Protein AF-A0A7S2NC14-F1 (afdb_monomer_lite)

Sequence (131 aa):
RFLNGHTYFVQHVHTLPSAAPPIAVHMTYQFAEGSKFAHGKRQRLRQAGLWLVEDEDYYNGRFITVSEEGATLAVQRLGPRVTSKVAIERHLEEARHRTRVIKILLAIAHVSGRALILPRMLCYCDYMWKE

Foldseek 3Di:
DEAECCCCPPVVVCPDPPHDDHPYYHYDDDPPDDPVDPPVVQVSCVVVVNRPPDDCVVVDFAEDEDDPPQQFPDDDDDDPPDDPVVLVVRQVVQVVSNVVRVVVQVVCCVVVVHHYDRDDGDHSDPDDDDD

InterPro domains:
  IPR053250 Glycosyltransferase 77 domain-containing protein [PTHR46936] (2-130)

Secondary structure (DSSP, 8-state):
-EEEHHHHHTS-GGGSTTPPPPSEEE----TT--TT--HHHHHHHHHTT--TTS-HHHH-S-EE---HHHHSPPP-PPPTT--HHHHHHHHHHHHHHHHHHHHHHHHHHHHHT-EE-PPP---S-SS----

pLDDT: mean 86.2, std 11.49, range [34.44, 98.31]

Structure (mmCIF, N/CA/C/O backbone):
data_AF-A0A7S2NC14-F1
#
_entry.id   AF-A0A7S2NC14-F1
#
loop_
_atom_site.group_PDB
_atom_site.id
_atom_site.type_symbol
_atom_site.label_atom_id
_atom_site.label_alt_id
_atom_site.label_comp_id
_atom_site.label_asym_id
_atom_site.label_entity_id
_atom_site.label_seq_id
_atom_site.pdbx_PDB_ins_code
_atom_site.Cartn_x
_atom_site.Cartn_y
_atom_site.Cartn_z
_atom_site.occupancy
_atom_site.B_iso_or_equiv
_atom_site.auth_seq_id
_atom_site.auth_comp_id
_atom_site.auth_asym_id
_atom_site.auth_atom_id
_atom_site.pdbx_PDB_model_num
ATOM 1 N N . ARG A 1 1 ? -11.940 -19.354 -12.721 1.00 80.31 1 ARG A N 1
ATOM 2 C CA . ARG A 1 1 ? -10.488 -19.684 -12.647 1.00 80.31 1 ARG A CA 1
ATOM 3 C C . ARG A 1 1 ? -10.000 -19.483 -11.216 1.00 80.31 1 ARG A C 1
ATOM 5 O O . ARG A 1 1 ? -10.562 -18.637 -10.528 1.00 80.31 1 ARG A O 1
ATOM 12 N N . PHE A 1 2 ? -8.985 -20.231 -10.787 1.00 87.94 2 PHE A N 1
ATOM 13 C CA . PHE A 1 2 ? -8.282 -20.002 -9.521 1.00 87.94 2 PHE A CA 1
ATOM 14 C C . PHE A 1 2 ? -7.065 -19.119 -9.796 1.00 87.94 2 PHE A C 1
ATOM 16 O O . PHE A 1 2 ? -6.273 -19.446 -10.678 1.00 87.94 2 PHE A O 1
ATOM 23 N N . LEU A 1 3 ? -6.937 -17.998 -9.087 1.00 91.31 3 LEU A N 1
ATOM 24 C CA . LEU A 1 3 ? -5.757 -17.134 -9.172 1.00 91.31 3 LEU A CA 1
ATOM 25 C C . LEU A 1 3 ? -4.927 -17.278 -7.899 1.00 91.31 3 LEU A C 1
ATOM 27 O O . LEU A 1 3 ? -5.471 -17.425 -6.809 1.00 91.31 3 LEU A O 1
ATOM 31 N N . ASN A 1 4 ? -3.606 -17.236 -8.028 1.00 90.25 4 ASN A N 1
ATOM 32 C CA . ASN A 1 4 ? -2.718 -17.135 -6.873 1.00 90.25 4 ASN A CA 1
ATOM 33 C C . ASN A 1 4 ? -2.429 -15.658 -6.548 1.00 90.25 4 ASN A C 1
ATOM 35 O O . ASN A 1 4 ? -2.693 -14.768 -7.362 1.00 90.25 4 ASN A O 1
ATOM 39 N N . GLY A 1 5 ? -1.849 -15.400 -5.374 1.00 87.31 5 GLY A N 1
ATOM 40 C CA . GLY A 1 5 ? -1.526 -14.046 -4.919 1.00 87.31 5 GLY A CA 1
ATOM 41 C C . GLY A 1 5 ? -0.689 -13.238 -5.914 1.00 87.31 5 GLY A C 1
ATOM 42 O O . GLY A 1 5 ? -0.995 -12.073 -6.141 1.00 87.31 5 GLY A O 1
ATOM 43 N N . HIS A 1 6 ? 0.299 -13.847 -6.575 1.00 85.88 6 HIS A N 1
ATOM 44 C CA . HIS A 1 6 ? 1.129 -13.157 -7.568 1.00 85.88 6 HIS A CA 1
ATOM 45 C C . HIS A 1 6 ? 0.310 -12.712 -8.793 1.00 85.88 6 HIS A C 1
ATOM 47 O O . HIS A 1 6 ? 0.302 -11.536 -9.155 1.00 85.88 6 HIS A O 1
ATOM 53 N N . THR A 1 7 ? -0.450 -13.628 -9.396 1.00 90.69 7 THR A N 1
ATOM 54 C CA . THR A 1 7 ? -1.281 -13.334 -10.579 1.00 90.69 7 THR A CA 1
ATOM 55 C C . THR A 1 7 ? -2.387 -12.314 -10.292 1.00 90.69 7 THR A C 1
ATOM 57 O O . THR A 1 7 ? -2.708 -11.489 -11.146 1.00 90.69 7 THR A O 1
ATOM 60 N N . TYR A 1 8 ? -2.961 -12.335 -9.083 1.00 92.31 8 TYR A N 1
ATOM 61 C CA . TYR A 1 8 ? -4.021 -11.407 -8.702 1.00 92.31 8 TYR A CA 1
ATOM 62 C C . TYR A 1 8 ? -3.478 -10.032 -8.290 1.00 92.31 8 TYR A C 1
ATOM 64 O O . TYR A 1 8 ? -3.956 -9.023 -8.797 1.00 92.31 8 TYR A O 1
ATOM 72 N N . PHE A 1 9 ? -2.483 -9.975 -7.399 1.00 88.31 9 PHE A N 1
ATOM 73 C CA . PHE A 1 9 ? -2.048 -8.730 -6.751 1.00 88.31 9 PHE A CA 1
ATOM 74 C C . PHE A 1 9 ? -0.830 -8.047 -7.359 1.00 88.31 9 PHE A C 1
ATOM 76 O O . PHE A 1 9 ? -0.610 -6.886 -7.023 1.00 88.31 9 PHE A O 1
ATOM 83 N N . VAL A 1 10 ? -0.023 -8.759 -8.147 1.00 85.56 10 VAL A N 1
ATOM 84 C CA . VAL A 1 10 ? 1.180 -8.202 -8.787 1.00 85.56 10 VAL A CA 1
ATOM 85 C C . VAL A 1 10 ? 0.921 -8.004 -10.272 1.00 85.56 10 VAL A C 1
ATOM 87 O O . VAL A 1 10 ? 1.102 -6.915 -10.799 1.00 85.56 10 VAL A O 1
ATOM 90 N N . GLN A 1 11 ? 0.446 -9.051 -10.946 1.00 89.00 11 GLN A N 1
ATOM 91 C CA . GLN A 1 11 ? 0.194 -9.005 -12.388 1.00 89.00 11 GLN A CA 1
ATOM 92 C C . GLN A 1 11 ? -1.180 -8.433 -12.750 1.00 89.00 11 GLN A C 1
ATOM 94 O O . GLN A 1 11 ? -1.412 -8.132 -13.916 1.00 89.00 11 GLN A O 1
ATOM 99 N N . HIS A 1 12 ? -2.097 -8.316 -11.782 1.00 91.94 12 HIS A N 1
ATOM 100 C CA . HIS A 1 12 ? -3.461 -7.829 -12.005 1.00 91.94 12 HIS A CA 1
ATOM 101 C C . HIS A 1 12 ? -4.179 -8.542 -13.166 1.00 91.94 12 HIS A C 1
ATOM 103 O O . HIS A 1 12 ? -4.946 -7.939 -13.905 1.00 91.94 12 HIS A O 1
ATOM 109 N N . VAL A 1 13 ? -3.979 -9.858 -13.326 1.00 92.56 13 VAL A N 1
ATOM 110 C CA . VAL A 1 13 ? -4.527 -10.624 -14.469 1.00 92.56 13 VAL A CA 1
ATOM 111 C C . VAL A 1 13 ? -6.050 -10.492 -14.581 1.00 92.56 13 VAL A C 1
ATOM 113 O O . VAL A 1 13 ? -6.596 -10.527 -15.679 1.00 92.56 13 VAL A O 1
ATOM 116 N N . HIS A 1 14 ? -6.738 -10.309 -13.453 1.00 92.50 14 HIS A N 1
ATOM 117 C CA . HIS A 1 14 ? -8.186 -10.114 -13.390 1.00 92.50 14 HIS A CA 1
ATOM 118 C C . HIS A 1 14 ? -8.672 -8.790 -14.010 1.00 92.50 14 HIS A C 1
ATOM 120 O O . HIS A 1 14 ? -9.866 -8.663 -14.251 1.00 92.50 14 HIS A O 1
ATOM 126 N N . THR A 1 15 ? -7.788 -7.822 -14.281 1.00 94.00 15 THR A N 1
ATOM 127 C CA . THR A 1 15 ? -8.140 -6.531 -14.899 1.00 94.00 15 THR A CA 1
ATOM 128 C C . THR A 1 15 ? -7.886 -6.496 -16.409 1.00 94.00 15 THR A C 1
ATOM 130 O O . THR A 1 15 ? -8.052 -5.447 -17.029 1.00 94.00 15 THR A O 1
ATOM 133 N N . LEU A 1 16 ? -7.442 -7.601 -17.022 1.00 93.75 16 LEU A N 1
ATOM 134 C CA . LEU A 1 16 ? -7.215 -7.664 -18.468 1.00 93.75 16 LEU A CA 1
ATOM 135 C C . LEU A 1 16 ? -8.551 -7.682 -19.243 1.00 93.75 16 LEU A C 1
ATOM 137 O O . LEU A 1 16 ? -9.518 -8.265 -18.752 1.00 93.75 16 LEU A O 1
ATOM 141 N N . PRO A 1 17 ? -8.613 -7.148 -20.482 1.00 94.50 17 PRO A N 1
ATOM 142 C CA . PRO A 1 17 ? -9.870 -6.981 -21.230 1.00 94.50 17 PRO A CA 1
ATOM 143 C C . PRO A 1 17 ? -10.715 -8.249 -21.443 1.00 94.50 17 PRO A C 1
ATOM 145 O O . PRO A 1 17 ? -11.926 -8.157 -21.610 1.00 94.50 17 PRO A O 1
ATOM 148 N N . SER A 1 18 ? -10.099 -9.435 -21.443 1.00 91.25 18 SER A N 1
ATOM 149 C CA . SER A 1 18 ? -10.784 -10.730 -21.623 1.00 91.25 18 SER A CA 1
ATOM 150 C C . SER A 1 18 ? -10.673 -11.639 -20.395 1.00 91.25 18 SER A C 1
ATOM 152 O O . SER A 1 18 ? -10.817 -12.861 -20.495 1.00 91.25 18 SER A O 1
ATOM 154 N N . ALA A 1 19 ? -10.357 -11.072 -19.231 1.00 90.94 19 ALA A N 1
ATOM 155 C CA . ALA A 1 19 ? -10.260 -11.836 -18.001 1.00 90.94 19 ALA A CA 1
ATOM 156 C C . ALA A 1 19 ? -11.655 -12.212 -17.485 1.00 90.94 19 ALA A C 1
ATOM 158 O O . ALA A 1 19 ? -12.468 -11.357 -17.151 1.00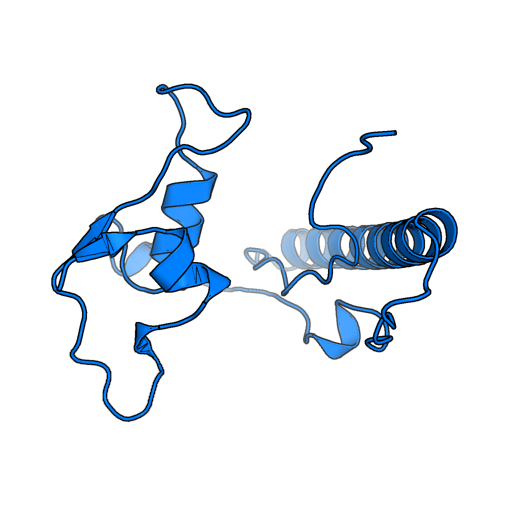 90.94 19 ALA A O 1
ATOM 159 N N . ALA A 1 20 ? -11.919 -13.514 -17.370 1.00 89.25 20 ALA A N 1
ATOM 160 C CA . ALA A 1 20 ? -13.070 -13.990 -16.611 1.00 89.25 20 ALA A CA 1
ATOM 161 C C . ALA A 1 20 ? -12.855 -13.726 -15.105 1.00 89.25 20 ALA A C 1
ATOM 163 O O . ALA A 1 20 ? -11.725 -13.914 -14.628 1.00 89.25 20 ALA A O 1
ATOM 164 N N . PRO A 1 21 ? -13.909 -13.381 -14.338 1.00 88.94 21 PRO A N 1
ATOM 165 C CA . PRO A 1 21 ? -13.802 -13.200 -12.895 1.00 88.94 21 PRO A CA 1
ATOM 166 C C . PRO A 1 21 ? -13.198 -14.432 -12.193 1.00 88.94 21 PRO A C 1
ATOM 168 O O . PRO A 1 21 ? -13.520 -15.581 -12.538 1.00 88.94 21 PRO A O 1
ATOM 171 N N . PRO A 1 22 ? -12.292 -14.238 -11.219 1.00 90.69 22 PRO A N 1
ATOM 172 C CA . PRO A 1 22 ? -11.781 -15.346 -10.429 1.00 90.69 22 PRO A CA 1
ATOM 173 C C . PRO A 1 22 ? -12.882 -15.923 -9.536 1.00 90.69 22 PRO A C 1
ATOM 175 O O . PRO A 1 22 ? -13.694 -15.191 -8.985 1.00 90.69 22 PRO A O 1
ATOM 178 N N . ILE A 1 23 ? -12.874 -17.248 -9.369 1.00 90.69 23 ILE A N 1
ATOM 179 C CA . ILE A 1 23 ? -13.789 -17.949 -8.448 1.00 90.69 23 ILE A CA 1
ATOM 180 C C . ILE A 1 23 ? -13.200 -17.946 -7.033 1.00 90.69 23 ILE A C 1
ATOM 182 O O . ILE A 1 23 ? -13.923 -17.874 -6.049 1.00 90.69 23 ILE A O 1
ATOM 186 N N . ALA A 1 24 ? -11.871 -18.010 -6.933 1.00 90.75 24 ALA A N 1
ATOM 187 C CA . ALA A 1 24 ? -11.146 -17.894 -5.678 1.00 90.75 24 ALA A CA 1
ATOM 188 C C . ALA A 1 24 ? -9.736 -17.344 -5.921 1.00 90.75 24 ALA A C 1
ATOM 190 O O . ALA A 1 24 ? -9.143 -17.550 -6.991 1.00 90.75 24 ALA A O 1
ATOM 191 N N . VAL A 1 25 ? -9.198 -16.678 -4.898 1.00 91.56 25 VAL A N 1
ATOM 192 C CA . VAL A 1 25 ? -7.822 -16.180 -4.874 1.00 91.56 25 VAL A CA 1
ATOM 193 C C . VAL A 1 25 ? -7.066 -16.852 -3.731 1.00 91.56 25 VAL A C 1
ATOM 195 O O . VAL A 1 25 ? -7.370 -16.651 -2.559 1.00 91.56 25 VAL A O 1
ATOM 198 N N . HIS A 1 26 ? -6.068 -17.661 -4.070 1.00 89.44 26 HIS A N 1
ATOM 199 C CA . HIS A 1 26 ? -5.237 -18.365 -3.101 1.00 89.44 26 HIS A CA 1
ATOM 200 C C . HIS A 1 26 ? -4.025 -17.518 -2.696 1.00 89.44 26 HIS A C 1
ATOM 202 O O . HIS A 1 26 ? -3.217 -17.117 -3.540 1.00 89.44 26 HIS A O 1
ATOM 208 N N . MET A 1 27 ? -3.869 -17.267 -1.395 1.00 86.50 27 MET A N 1
ATOM 209 C CA . MET A 1 27 ? -2.714 -16.542 -0.867 1.00 86.50 27 MET A CA 1
ATOM 210 C C . MET A 1 27 ? -1.526 -17.484 -0.735 1.00 86.50 27 MET A C 1
ATOM 212 O O . MET A 1 27 ? -1.510 -18.346 0.143 1.00 86.50 27 MET A O 1
ATOM 216 N N . THR A 1 28 ? -0.511 -17.279 -1.572 1.00 73.19 28 THR A N 1
ATOM 217 C CA . THR A 1 28 ? 0.757 -18.011 -1.494 1.00 73.19 28 THR A CA 1
ATOM 218 C C . THR A 1 28 ? 1.483 -17.732 -0.175 1.00 73.19 28 THR A C 1
ATOM 220 O O . THR A 1 28 ? 1.071 -16.895 0.634 1.00 73.19 28 THR A O 1
ATOM 223 N N . TYR A 1 29 ? 2.568 -18.465 0.073 1.00 70.38 29 TYR A N 1
ATOM 224 C CA . TYR A 1 29 ? 3.442 -18.261 1.226 1.00 70.38 29 TYR A CA 1
ATOM 225 C C . TYR A 1 29 ? 3.850 -16.783 1.387 1.00 70.38 29 TYR A C 1
ATOM 227 O O . TYR A 1 29 ? 4.121 -16.105 0.396 1.00 70.38 29 TYR A O 1
ATOM 235 N N . GLN A 1 30 ? 3.868 -16.297 2.632 1.00 66.12 30 GLN A N 1
ATOM 236 C CA . GLN A 1 30 ? 4.389 -14.973 2.964 1.00 66.12 30 GLN A CA 1
ATOM 237 C C . GLN A 1 30 ? 5.728 -15.157 3.663 1.00 66.12 30 GLN A C 1
ATOM 239 O O . GLN A 1 30 ? 5.832 -15.886 4.647 1.00 66.12 30 GLN A O 1
ATOM 244 N N . PHE A 1 31 ? 6.747 -14.508 3.114 1.00 64.06 31 PHE A N 1
ATOM 245 C CA . PHE A 1 31 ? 8.090 -14.515 3.664 1.00 64.06 31 PHE A CA 1
ATOM 246 C C . PHE A 1 31 ? 8.104 -13.857 5.053 1.00 64.06 31 PHE A C 1
ATOM 248 O O . PHE A 1 31 ? 7.437 -12.845 5.259 1.00 64.06 31 PHE A O 1
ATOM 255 N N . ALA A 1 32 ? 8.864 -14.435 5.988 1.00 61.69 32 ALA A N 1
ATOM 256 C CA . ALA A 1 32 ? 9.064 -13.947 7.359 1.00 61.69 32 ALA A CA 1
ATOM 257 C C . ALA A 1 32 ? 7.833 -13.932 8.302 1.00 61.69 32 ALA A C 1
ATOM 259 O O . ALA A 1 32 ? 7.951 -13.455 9.429 1.00 61.69 32 ALA A O 1
ATOM 260 N N . GLU A 1 33 ? 6.689 -14.511 7.917 1.00 60.72 33 GLU A N 1
ATOM 261 C CA . GLU A 1 33 ? 5.549 -14.740 8.823 1.00 60.72 33 GLU A CA 1
ATOM 262 C C . GLU A 1 33 ? 5.353 -16.245 9.096 1.00 60.72 33 GLU A C 1
ATOM 264 O O . GLU A 1 33 ? 5.339 -17.072 8.182 1.00 60.72 33 GLU A O 1
ATOM 269 N N . GLY A 1 34 ? 5.200 -16.618 10.371 1.00 61.31 34 GLY A N 1
ATOM 270 C CA . GLY A 1 34 ? 4.836 -17.980 10.777 1.00 61.31 34 GLY A CA 1
ATOM 271 C C . GLY A 1 34 ? 3.338 -18.263 10.607 1.00 61.31 34 GLY A C 1
ATOM 272 O O . GLY A 1 34 ? 2.526 -17.347 10.493 1.00 61.31 34 GLY A O 1
ATOM 273 N N . SER A 1 35 ? 2.938 -19.539 10.674 1.00 65.38 35 SER A N 1
ATOM 274 C CA . SER A 1 35 ? 1.530 -19.969 10.541 1.00 65.38 35 SER A CA 1
ATOM 275 C C . SER A 1 35 ? 0.569 -19.341 11.559 1.00 65.38 35 SER A C 1
ATOM 277 O O . SER A 1 35 ? -0.639 -19.344 11.341 1.00 65.38 35 SER A O 1
ATOM 279 N N . LYS A 1 36 ? 1.095 -18.793 12.662 1.00 67.25 36 LYS A N 1
ATOM 280 C CA . LYS A 1 36 ? 0.302 -18.208 13.746 1.00 67.25 36 LYS A CA 1
ATOM 281 C C . LYS A 1 36 ? -0.279 -16.828 13.418 1.00 67.25 36 LYS A C 1
ATOM 283 O O . LYS A 1 36 ? -1.254 -16.457 14.057 1.00 67.25 36 LYS A O 1
ATOM 288 N N . PHE A 1 37 ? 0.263 -16.086 12.442 1.00 62.78 37 PHE A N 1
ATOM 289 C CA . PHE A 1 37 ? -0.176 -14.707 12.177 1.00 62.78 37 PHE A CA 1
ATOM 290 C C . PHE A 1 37 ? 0.001 -14.288 10.710 1.00 62.78 37 PHE A C 1
ATOM 292 O O . PHE A 1 37 ? 1.042 -13.775 10.320 1.00 62.78 37 PHE A O 1
ATOM 299 N N . ALA A 1 38 ? -1.052 -14.455 9.905 1.00 77.25 38 ALA A N 1
ATOM 300 C CA . ALA A 1 38 ? -1.111 -14.048 8.496 1.00 77.25 38 ALA A CA 1
ATOM 301 C C . ALA A 1 38 ? -1.686 -12.624 8.313 1.00 77.25 38 ALA A C 1
ATOM 303 O O . ALA A 1 38 ? -2.622 -12.407 7.533 1.00 77.25 38 ALA A O 1
ATOM 304 N N . HIS A 1 39 ? -1.191 -11.646 9.079 1.00 81.25 39 HIS A N 1
ATOM 305 C CA . HIS A 1 39 ? -1.770 -10.298 9.100 1.00 81.25 39 HIS A CA 1
ATOM 306 C C . HIS A 1 39 ? -1.642 -9.590 7.752 1.00 81.25 39 HIS A C 1
ATOM 308 O O . HIS A 1 39 ? -2.625 -9.003 7.295 1.00 81.25 39 HIS A O 1
ATOM 314 N N . GLY A 1 40 ? -0.482 -9.685 7.091 1.00 80.50 40 GLY A N 1
ATOM 315 C CA . GLY A 1 40 ? -0.277 -9.073 5.776 1.00 80.50 40 GLY A CA 1
ATOM 316 C C . GLY A 1 40 ? -1.264 -9.600 4.733 1.00 80.50 40 GLY A C 1
ATOM 317 O O . GLY A 1 40 ? -1.931 -8.816 4.056 1.00 80.50 40 GLY A O 1
ATOM 318 N N . LYS A 1 41 ? -1.450 -10.925 4.683 1.00 84.50 41 LYS A N 1
ATOM 319 C CA . LYS A 1 41 ? -2.414 -11.584 3.786 1.00 84.50 41 LYS A CA 1
ATOM 320 C C . LYS A 1 41 ? -3.840 -11.100 4.021 1.00 84.50 41 LYS A C 1
ATOM 322 O O . LYS A 1 41 ? -4.528 -10.738 3.069 1.00 84.50 41 LYS A O 1
ATOM 327 N N . ARG A 1 42 ? -4.268 -11.047 5.288 1.00 87.25 42 ARG A N 1
ATOM 328 C CA . ARG A 1 42 ? -5.596 -10.541 5.659 1.00 87.25 42 ARG A CA 1
ATOM 329 C C . ARG A 1 42 ? -5.791 -9.107 5.181 1.00 87.25 42 ARG A C 1
ATOM 331 O O . ARG A 1 42 ? -6.798 -8.815 4.546 1.00 87.25 42 ARG A O 1
ATOM 338 N N . GLN A 1 43 ? -4.827 -8.221 5.442 1.00 85.94 43 GLN A N 1
ATOM 339 C CA . GLN A 1 43 ? -4.936 -6.829 5.001 1.00 85.94 43 GLN A CA 1
ATOM 340 C C . GLN A 1 43 ? -4.962 -6.711 3.477 1.00 85.94 43 GLN A C 1
ATOM 342 O O . GLN A 1 43 ? -5.743 -5.930 2.940 1.00 85.94 43 GLN A O 1
ATOM 347 N N . ARG A 1 44 ? -4.175 -7.522 2.763 1.00 86.62 44 ARG A N 1
ATOM 348 C CA . ARG A 1 44 ? -4.169 -7.526 1.297 1.00 86.62 44 ARG A CA 1
ATOM 349 C C . ARG A 1 44 ? -5.507 -7.987 0.710 1.00 86.62 44 ARG A C 1
ATOM 351 O O . ARG A 1 44 ? -5.971 -7.401 -0.263 1.00 86.62 44 ARG A O 1
ATOM 358 N N . LEU A 1 45 ? -6.152 -8.983 1.320 1.00 90.12 45 LEU A N 1
ATOM 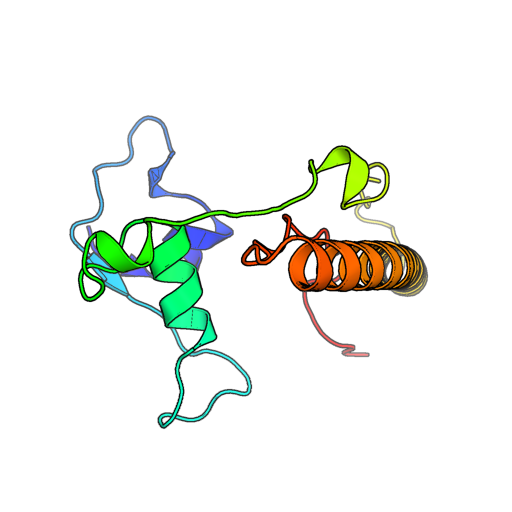359 C CA . LEU A 1 45 ? -7.503 -9.411 0.943 1.00 90.12 45 LEU A CA 1
ATOM 360 C C . LEU A 1 45 ? -8.554 -8.338 1.267 1.00 90.12 45 LEU A C 1
ATOM 362 O O . LEU A 1 45 ? -9.390 -8.053 0.412 1.00 90.12 45 LEU A O 1
ATOM 366 N N . ARG A 1 46 ? -8.476 -7.689 2.441 1.00 89.25 46 ARG A N 1
ATOM 367 C CA . ARG A 1 46 ? -9.354 -6.558 2.806 1.00 89.25 46 ARG A CA 1
ATOM 368 C C . ARG A 1 46 ? -9.248 -5.411 1.798 1.00 89.25 46 ARG A C 1
ATOM 370 O O . ARG A 1 46 ? -10.274 -4.914 1.353 1.00 89.25 46 ARG A O 1
ATOM 377 N N . GLN A 1 47 ? -8.032 -5.043 1.384 1.00 86.25 47 GLN A N 1
ATOM 378 C CA . GLN A 1 47 ? -7.793 -4.001 0.372 1.00 86.25 47 GLN A CA 1
ATOM 379 C C . GLN A 1 47 ? -8.464 -4.291 -0.978 1.00 86.25 47 GLN A C 1
ATOM 381 O O . GLN A 1 47 ? -8.796 -3.357 -1.698 1.00 86.25 47 GLN A O 1
ATOM 386 N N . ALA A 1 48 ? -8.641 -5.564 -1.332 1.00 89.44 48 ALA A N 1
ATOM 387 C CA . ALA A 1 48 ? -9.290 -5.971 -2.576 1.00 89.44 48 ALA A CA 1
ATOM 388 C C . ALA A 1 48 ? -10.771 -6.342 -2.409 1.00 89.44 48 ALA A C 1
ATOM 390 O O . ALA A 1 48 ? -11.362 -6.852 -3.356 1.00 89.44 48 ALA A O 1
ATOM 391 N N . GLY A 1 49 ? -11.360 -6.141 -1.224 1.00 87.94 49 GLY A N 1
ATOM 392 C CA . GLY A 1 49 ? -12.746 -6.534 -0.947 1.00 87.94 49 GLY A CA 1
ATOM 393 C C . GLY A 1 49 ? -12.979 -8.050 -0.962 1.00 87.94 49 GLY A C 1
ATOM 394 O O . GLY A 1 49 ? -14.107 -8.498 -1.112 1.00 87.94 49 GLY A O 1
ATOM 395 N N . LEU A 1 50 ? -11.920 -8.854 -0.821 1.00 89.81 50 LEU A N 1
ATOM 396 C CA . LEU A 1 50 ? -11.983 -10.322 -0.852 1.00 89.81 50 LEU A CA 1
ATOM 397 C C . LEU A 1 50 ? -12.000 -10.953 0.548 1.00 89.81 50 LEU A C 1
ATOM 399 O O . LEU A 1 50 ? -11.907 -12.172 0.683 1.00 89.81 50 LEU A O 1
ATOM 403 N N . TRP A 1 51 ? -12.055 -10.134 1.598 1.00 88.75 51 TRP A N 1
ATOM 404 C CA . TRP A 1 51 ? -12.075 -10.586 2.985 1.00 88.75 51 TRP A CA 1
ATOM 405 C C . TRP A 1 51 ? -13.458 -10.356 3.591 1.00 88.75 51 TRP A C 1
ATOM 407 O O . TRP A 1 51 ? -13.765 -9.252 4.021 1.00 88.75 51 TRP A O 1
ATOM 417 N N . LEU A 1 52 ? -14.272 -11.412 3.619 1.00 84.94 52 LEU A N 1
ATOM 418 C CA . LEU A 1 52 ? -15.691 -11.358 3.997 1.00 84.94 52 LEU A CA 1
ATOM 419 C C . LEU A 1 52 ? -15.955 -11.661 5.482 1.00 84.94 52 LEU A C 1
ATOM 421 O O . LEU A 1 52 ? -17.085 -11.937 5.858 1.00 84.94 52 LEU A O 1
ATOM 425 N N . VAL A 1 53 ? -14.908 -11.699 6.311 1.00 89.25 53 VAL A N 1
ATOM 426 C CA . VAL A 1 53 ? -15.028 -12.048 7.740 1.00 89.25 53 VAL A CA 1
ATOM 427 C C . VAL A 1 53 ? -15.295 -10.818 8.611 1.00 89.25 53 VAL A C 1
ATOM 429 O O . VAL A 1 53 ? -15.762 -10.977 9.731 1.00 89.25 53 VAL A O 1
ATOM 432 N N . GLU A 1 54 ? -14.975 -9.607 8.140 1.00 87.81 54 GLU A N 1
ATOM 433 C CA . GLU A 1 54 ? -15.331 -8.399 8.894 1.00 87.81 54 GLU A CA 1
ATOM 434 C C . GLU A 1 54 ? -16.760 -7.969 8.574 1.00 87.81 54 GLU A C 1
ATOM 436 O O . GLU A 1 54 ? -17.155 -7.968 7.408 1.00 87.81 54 GLU A O 1
ATOM 441 N N . ASP A 1 55 ? -17.473 -7.519 9.600 1.00 88.88 55 ASP A N 1
ATOM 442 C CA . ASP A 1 55 ? -18.768 -6.863 9.453 1.00 88.88 55 ASP A CA 1
ATOM 443 C C . ASP A 1 55 ? -18.613 -5.425 8.925 1.00 88.88 55 ASP A C 1
ATOM 445 O O . ASP A 1 55 ? -17.519 -4.846 8.937 1.00 88.88 55 ASP A O 1
ATOM 449 N N . GLU A 1 56 ? -19.720 -4.814 8.490 1.00 85.25 56 GLU A N 1
ATOM 450 C CA . GLU A 1 56 ? -19.737 -3.436 7.972 1.00 85.25 56 GLU A CA 1
ATOM 451 C C . GLU A 1 56 ? -19.145 -2.421 8.962 1.00 85.25 56 GLU A C 1
ATOM 453 O O . GLU A 1 56 ? -18.471 -1.473 8.553 1.00 85.25 56 GLU A O 1
ATOM 458 N N . ASP A 1 57 ? -19.305 -2.659 10.265 1.00 89.38 57 ASP A N 1
ATOM 459 C CA . ASP A 1 57 ? -18.774 -1.813 11.336 1.00 89.38 57 ASP A CA 1
ATOM 460 C C . ASP A 1 57 ? -17.252 -1.638 11.282 1.00 89.38 57 ASP A C 1
ATOM 462 O O . ASP A 1 57 ? -16.745 -0.585 11.664 1.00 89.38 57 ASP A O 1
ATOM 466 N N . TYR A 1 58 ? -16.506 -2.613 10.751 1.00 86.88 58 TYR A N 1
ATOM 467 C CA . TYR A 1 58 ? -15.061 -2.471 10.545 1.00 86.88 58 TYR A CA 1
ATOM 468 C C . TYR A 1 58 ? -14.723 -1.347 9.552 1.00 86.88 58 TYR A C 1
ATOM 470 O O . TYR A 1 58 ? -13.684 -0.689 9.668 1.00 86.88 58 TYR A O 1
ATOM 478 N N . TYR A 1 59 ? -15.587 -1.140 8.558 1.00 85.69 59 TYR A N 1
ATOM 479 C CA . TYR A 1 59 ? -15.406 -0.165 7.483 1.00 85.69 59 TYR A CA 1
ATOM 480 C C . TYR A 1 59 ? -16.042 1.195 7.805 1.00 85.69 59 TYR A C 1
ATOM 482 O O . TYR A 1 59 ? -15.762 2.181 7.120 1.00 85.69 59 TYR A O 1
ATOM 490 N N . ASN A 1 60 ? -16.845 1.268 8.868 1.00 90.69 60 ASN A N 1
ATOM 491 C CA . ASN A 1 60 ? -17.484 2.488 9.337 1.00 90.69 60 ASN A CA 1
ATOM 492 C C . ASN A 1 60 ? -16.597 3.216 10.357 1.00 90.69 60 ASN A C 1
ATOM 494 O O . ASN A 1 60 ? -16.049 2.628 11.286 1.00 90.69 60 ASN A O 1
ATOM 498 N N . GL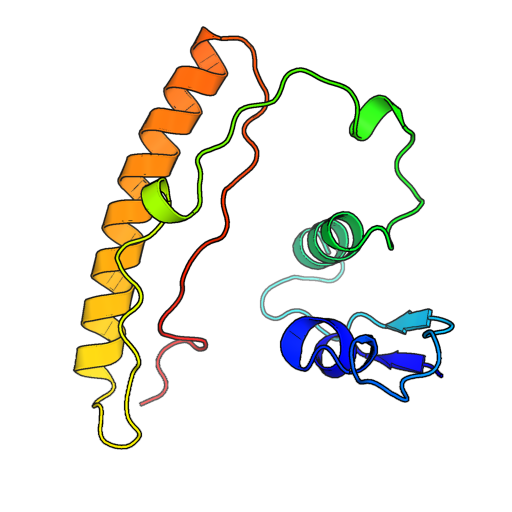Y A 1 61 ? -16.447 4.534 10.210 1.00 92.31 61 GLY A N 1
ATOM 499 C CA . GLY A 1 61 ? -15.664 5.317 11.161 1.00 92.31 61 GLY A CA 1
ATOM 500 C C . GLY A 1 61 ? -15.186 6.663 10.639 1.00 92.31 61 GLY A C 1
ATOM 501 O O . GLY A 1 61 ? -15.487 7.090 9.525 1.00 92.31 61 GLY A O 1
ATOM 502 N N . ARG A 1 62 ? -14.413 7.357 11.480 1.00 96.06 62 ARG A N 1
ATOM 503 C CA . ARG A 1 62 ? -13.736 8.600 11.102 1.00 96.06 62 ARG A CA 1
ATOM 504 C C . ARG A 1 62 ? -12.288 8.289 10.786 1.00 96.06 62 ARG A C 1
ATOM 506 O O . ARG A 1 62 ? -11.495 8.000 11.681 1.00 96.06 62 ARG A O 1
ATOM 513 N N . PHE A 1 63 ? -11.949 8.397 9.514 1.00 95.50 63 PHE A N 1
ATOM 514 C CA . PHE A 1 63 ? -10.612 8.102 9.028 1.00 95.50 63 PHE A CA 1
ATOM 515 C C . PHE A 1 63 ? -9.859 9.379 8.671 1.00 95.50 63 PHE A C 1
ATOM 517 O O . PHE A 1 63 ? -10.454 10.443 8.458 1.00 95.50 63 PHE A O 1
ATOM 524 N N . ILE A 1 64 ? -8.538 9.260 8.626 1.00 96.06 64 ILE A N 1
ATOM 525 C CA . ILE A 1 64 ? -7.645 10.236 8.014 1.00 96.06 64 ILE A CA 1
ATOM 526 C C . ILE A 1 64 ? -6.615 9.508 7.157 1.00 96.06 64 ILE A C 1
ATOM 528 O O . ILE A 1 64 ? -6.153 8.419 7.496 1.00 96.06 64 ILE A O 1
ATOM 532 N N . THR A 1 65 ? -6.262 10.123 6.038 1.00 94.88 65 THR A N 1
ATOM 533 C CA . THR A 1 65 ? -5.171 9.695 5.169 1.00 94.88 65 THR A CA 1
ATOM 534 C C . THR A 1 65 ? -4.574 10.919 4.479 1.00 94.88 65 THR A C 1
ATOM 536 O O . THR A 1 65 ? -5.008 12.047 4.722 1.00 94.88 65 THR A O 1
ATOM 539 N N . VAL A 1 66 ? -3.579 10.701 3.630 1.00 94.00 66 VAL A N 1
ATOM 540 C CA . VAL A 1 66 ? -2.997 11.720 2.755 1.00 94.00 66 VAL A CA 1
ATOM 541 C C . VAL A 1 66 ? -3.096 11.239 1.310 1.00 94.00 66 VAL A C 1
ATOM 543 O O . VAL A 1 66 ? -3.095 10.032 1.060 1.00 94.00 66 VAL A O 1
ATOM 546 N N . SER A 1 67 ? -3.184 12.174 0.365 1.00 92.12 67 SER A N 1
ATOM 547 C CA . SER A 1 67 ? -3.118 11.837 -1.056 1.00 92.12 67 SER A CA 1
ATOM 548 C C . SER A 1 67 ? -1.752 11.245 -1.420 1.00 92.12 67 SER A C 1
ATOM 550 O O . SER A 1 67 ? -0.765 11.428 -0.701 1.00 92.12 67 SER A O 1
ATOM 552 N N . GLU A 1 68 ? -1.672 10.538 -2.543 1.00 87.12 68 GLU A N 1
ATOM 553 C CA . GLU A 1 68 ? -0.420 9.935 -3.017 1.00 87.12 68 GLU A CA 1
ATOM 554 C C . GLU A 1 68 ? 0.678 10.959 -3.280 1.00 87.12 68 GLU A C 1
ATOM 556 O O . GLU A 1 68 ? 1.839 10.713 -2.947 1.00 87.12 68 GLU A O 1
ATOM 561 N N . GLU A 1 69 ? 0.299 12.125 -3.793 1.00 88.25 69 GLU A N 1
ATOM 562 C CA . GLU A 1 69 ? 1.200 13.244 -4.065 1.00 88.25 69 GLU A CA 1
ATOM 563 C C . GLU A 1 69 ? 1.812 13.799 -2.773 1.00 88.25 69 GLU A C 1
ATOM 565 O O . GLU A 1 69 ? 2.936 14.291 -2.780 1.00 88.25 69 GLU A O 1
ATOM 570 N N . GLY A 1 70 ? 1.090 13.706 -1.650 1.00 89.25 70 GLY A N 1
ATOM 571 C CA . GLY A 1 70 ? 1.622 14.038 -0.329 1.00 89.25 70 GLY A CA 1
ATOM 572 C C . GLY A 1 70 ? 2.377 12.880 0.334 1.00 89.25 70 GLY A C 1
ATOM 573 O O . GLY A 1 70 ? 3.284 13.112 1.135 1.00 89.25 70 GLY A O 1
ATOM 574 N N . ALA A 1 71 ? 2.020 11.633 0.014 1.00 90.75 71 ALA A N 1
ATOM 575 C CA . ALA A 1 71 ? 2.583 10.428 0.625 1.00 90.75 71 ALA A CA 1
ATOM 576 C C . ALA A 1 71 ? 3.953 10.025 0.076 1.00 90.75 71 ALA A C 1
ATOM 578 O O . ALA A 1 71 ? 4.740 9.412 0.800 1.00 90.75 71 ALA A O 1
ATOM 579 N N . THR A 1 72 ? 4.202 10.320 -1.198 1.00 91.88 72 THR A N 1
ATOM 580 C CA . THR A 1 72 ? 5.349 9.820 -1.966 1.00 91.88 72 THR A CA 1
ATOM 581 C C . THR A 1 72 ? 6.074 10.966 -2.656 1.00 91.88 72 THR A C 1
ATOM 583 O O . THR A 1 72 ? 5.497 12.028 -2.889 1.00 91.88 72 THR A O 1
ATOM 586 N N . LEU A 1 73 ? 7.356 10.776 -2.955 1.00 93.31 73 LEU A N 1
ATOM 587 C CA . LEU A 1 73 ? 8.085 11.689 -3.825 1.00 93.31 73 LEU A CA 1
ATOM 588 C C . LEU A 1 73 ? 7.644 11.459 -5.277 1.00 93.31 73 LEU A C 1
ATOM 590 O O . LEU A 1 73 ? 7.036 10.445 -5.626 1.00 93.31 73 LEU A O 1
ATOM 594 N N . ALA A 1 74 ? 7.973 12.407 -6.155 1.00 90.75 74 A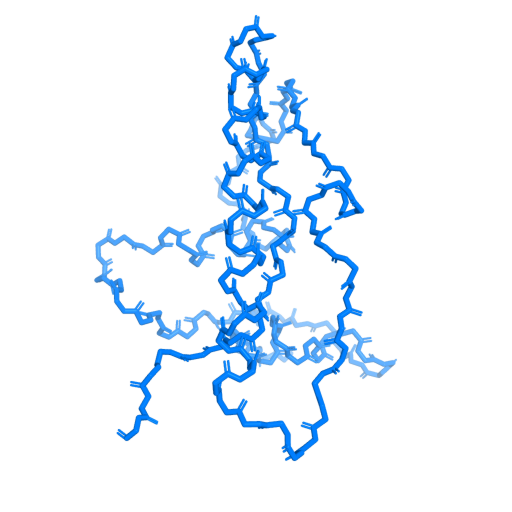LA A N 1
ATOM 595 C CA . ALA A 1 74 ? 7.692 12.256 -7.577 1.00 90.75 74 ALA A CA 1
ATOM 596 C C . ALA A 1 74 ? 8.321 10.956 -8.111 1.00 90.75 74 ALA A C 1
ATOM 598 O O . ALA A 1 74 ? 9.519 10.714 -7.936 1.00 90.75 74 ALA A O 1
ATOM 599 N N . VAL A 1 75 ? 7.510 10.123 -8.769 1.00 88.50 75 VAL A N 1
ATOM 600 C CA . VAL A 1 75 ? 7.939 8.804 -9.247 1.00 88.50 75 VAL A CA 1
ATOM 601 C C . VAL A 1 75 ? 9.046 8.951 -10.290 1.00 88.50 75 VAL A C 1
ATOM 603 O O . VAL A 1 75 ? 8.840 9.507 -11.369 1.00 88.50 75 VAL A O 1
ATOM 606 N N . GLN A 1 76 ? 10.212 8.373 -10.008 1.00 87.50 76 GLN A N 1
ATOM 607 C CA . GLN A 1 76 ? 11.352 8.351 -10.917 1.00 87.50 76 GLN A CA 1
ATOM 608 C C . GLN A 1 76 ? 11.546 6.953 -11.499 1.00 87.50 76 GLN A C 1
ATOM 610 O O . GLN A 1 76 ? 12.040 6.047 -10.828 1.00 87.50 76 GLN A O 1
ATOM 615 N N . ARG A 1 77 ? 11.221 6.766 -12.780 1.00 87.81 77 ARG A N 1
ATOM 616 C CA . ARG A 1 77 ? 11.408 5.466 -13.441 1.00 87.81 77 ARG A CA 1
ATOM 617 C C . ARG A 1 77 ? 12.884 5.052 -13.424 1.00 87.81 77 ARG A C 1
ATOM 619 O O . ARG A 1 77 ? 13.771 5.844 -13.747 1.00 87.81 77 ARG A O 1
ATOM 626 N N . LEU A 1 78 ? 13.138 3.805 -13.033 1.00 84.81 78 LEU A N 1
ATOM 627 C CA . LEU A 1 78 ? 14.459 3.187 -13.080 1.00 84.81 78 LEU A CA 1
ATOM 628 C C . LEU A 1 78 ? 14.617 2.469 -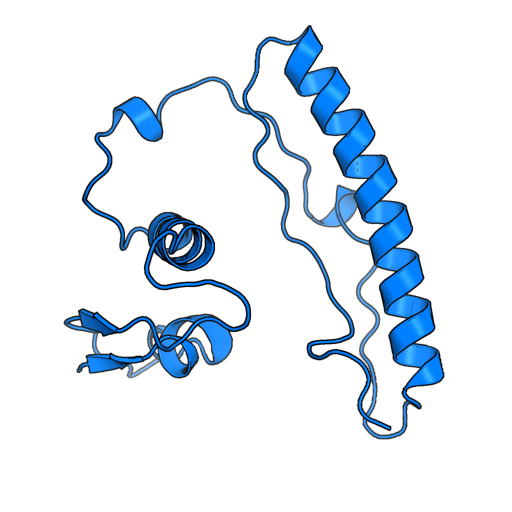14.422 1.00 84.81 78 LEU A C 1
ATOM 630 O O . LEU A 1 78 ? 13.783 1.649 -14.797 1.00 84.81 78 LEU A O 1
ATOM 634 N N . GLY A 1 79 ? 15.664 2.822 -15.164 1.00 85.06 79 GLY A N 1
ATOM 635 C CA . GLY A 1 79 ? 16.004 2.163 -16.421 1.00 85.06 79 GLY A CA 1
ATOM 636 C C . GLY A 1 79 ? 16.775 0.854 -16.205 1.00 85.06 79 GLY A C 1
ATOM 637 O O . GLY A 1 79 ? 17.310 0.621 -15.122 1.00 85.06 79 GLY A O 1
ATOM 638 N N . PRO A 1 80 ? 16.932 0.031 -17.255 1.00 83.31 80 PRO A N 1
ATOM 639 C CA . PRO A 1 80 ? 17.572 -1.286 -17.164 1.00 83.31 80 PRO A CA 1
ATOM 640 C C . PRO A 1 80 ? 19.072 -1.244 -16.822 1.00 83.31 80 PRO A C 1
ATOM 642 O O . PRO A 1 80 ? 19.653 -2.274 -16.509 1.00 83.31 80 PRO A O 1
ATOM 645 N N . ARG A 1 81 ? 19.716 -0.070 -16.902 1.00 87.62 81 ARG A N 1
ATOM 646 C CA . ARG A 1 81 ? 21.146 0.128 -16.595 1.00 87.62 81 ARG A CA 1
ATOM 647 C C . ARG A 1 81 ? 21.393 0.771 -15.228 1.00 87.62 81 ARG A C 1
ATOM 649 O O . ARG A 1 81 ? 22.522 1.155 -14.936 1.00 87.62 81 ARG A O 1
ATOM 656 N N . VAL A 1 82 ? 20.350 0.970 -14.424 1.00 85.31 82 VAL A N 1
ATOM 657 C CA . VAL A 1 82 ? 20.514 1.581 -13.105 1.00 85.31 82 VAL A CA 1
ATOM 658 C C . VAL A 1 82 ? 21.209 0.594 -12.169 1.00 85.31 82 VAL A C 1
ATOM 660 O O . VAL A 1 82 ? 20.824 -0.567 -12.084 1.00 85.31 82 VAL A O 1
ATOM 663 N N . THR A 1 83 ? 22.242 1.061 -11.468 1.00 87.81 83 THR A N 1
ATOM 664 C CA . THR A 1 83 ? 22.929 0.258 -10.455 1.00 87.81 83 THR A CA 1
ATOM 665 C C . THR A 1 83 ? 22.056 0.094 -9.213 1.00 87.81 83 THR A C 1
ATOM 667 O O . THR A 1 83 ? 21.258 0.975 -8.878 1.00 87.81 83 THR A O 1
ATOM 670 N N . SER A 1 84 ? 22.261 -0.997 -8.469 1.00 85.19 84 SER A N 1
ATOM 671 C CA . SER A 1 84 ? 21.573 -1.223 -7.193 1.00 85.19 84 SER A CA 1
ATOM 672 C C . SER A 1 84 ? 21.746 -0.038 -6.246 1.00 85.19 84 SER A C 1
ATOM 674 O O . SER A 1 84 ? 20.777 0.386 -5.626 1.00 85.19 84 SER A O 1
ATOM 676 N N . LYS A 1 85 ? 22.948 0.561 -6.196 1.00 87.81 85 LYS A N 1
ATOM 677 C CA . LYS A 1 85 ? 23.250 1.734 -5.361 1.00 87.81 85 LYS A CA 1
ATOM 678 C C . LYS A 1 85 ? 22.255 2.878 -5.580 1.00 87.81 85 LYS A C 1
ATOM 680 O O . LYS A 1 85 ? 21.718 3.403 -4.613 1.00 87.81 85 LYS A O 1
ATOM 685 N N . VAL A 1 86 ? 21.959 3.220 -6.832 1.00 88.50 86 VAL A N 1
ATOM 686 C CA . VAL A 1 86 ? 21.014 4.303 -7.148 1.00 88.50 86 VAL A CA 1
ATOM 687 C C . VAL A 1 86 ? 19.583 3.921 -6.753 1.00 88.50 86 VAL A C 1
ATOM 689 O O . VAL A 1 86 ? 18.844 4.758 -6.237 1.00 88.50 86 VAL A O 1
ATOM 692 N N . ALA A 1 87 ? 19.173 2.665 -6.959 1.00 87.06 87 ALA A N 1
ATOM 693 C CA . ALA A 1 87 ? 17.851 2.197 -6.531 1.00 87.06 87 ALA A CA 1
ATOM 694 C C . ALA A 1 87 ? 17.693 2.256 -4.999 1.00 87.06 87 ALA A C 1
ATOM 696 O O . ALA A 1 87 ? 16.667 2.715 -4.494 1.00 87.06 87 ALA A O 1
ATOM 697 N N . ILE A 1 88 ? 18.739 1.866 -4.267 1.00 88.12 88 ILE A N 1
ATOM 698 C CA . ILE A 1 88 ? 18.829 1.946 -2.806 1.00 88.12 88 ILE A CA 1
ATOM 699 C C . ILE A 1 88 ? 18.732 3.393 -2.332 1.00 88.12 88 ILE A C 1
ATOM 701 O O . ILE A 1 88 ? 17.952 3.679 -1.427 1.00 88.12 88 ILE A O 1
ATOM 705 N N . GLU A 1 89 ? 19.506 4.306 -2.919 1.00 90.31 89 GLU A N 1
ATOM 706 C CA . GLU A 1 89 ? 19.495 5.723 -2.544 1.00 90.31 89 GLU A CA 1
ATOM 707 C C . GLU A 1 89 ? 18.078 6.301 -2.664 1.00 90.31 89 GLU A C 1
ATOM 709 O O . GLU A 1 89 ? 17.554 6.848 -1.691 1.00 90.31 89 GLU A O 1
ATOM 714 N N . ARG A 1 90 ? 17.396 6.047 -3.788 1.00 90.12 90 ARG A N 1
ATOM 715 C CA . ARG A 1 90 ? 15.998 6.463 -3.994 1.00 90.12 90 ARG A CA 1
ATOM 716 C C . ARG A 1 90 ? 15.027 5.799 -3.021 1.00 90.12 90 ARG A C 1
ATOM 718 O O . ARG A 1 90 ? 14.110 6.446 -2.521 1.00 90.12 90 ARG A O 1
ATOM 725 N N . HIS A 1 91 ? 15.211 4.511 -2.728 1.00 90.56 91 HIS A N 1
ATOM 726 C CA . HIS A 1 91 ? 14.402 3.814 -1.728 1.00 90.56 91 HIS A CA 1
ATOM 727 C C . HIS A 1 91 ? 14.552 4.447 -0.337 1.00 90.56 91 HIS A C 1
ATOM 729 O O . HIS A 1 91 ? 13.561 4.629 0.369 1.00 90.56 91 HIS A O 1
ATOM 735 N N . LEU A 1 92 ? 15.775 4.805 0.062 1.00 91.88 92 LEU A N 1
ATOM 736 C CA . LEU A 1 92 ? 16.038 5.440 1.353 1.00 91.88 92 LEU A CA 1
ATOM 737 C C . LEU A 1 92 ? 15.478 6.866 1.420 1.00 91.88 92 LEU A C 1
ATOM 739 O O . LEU A 1 92 ? 15.002 7.280 2.478 1.00 91.88 92 LEU A O 1
ATOM 743 N N . GLU A 1 93 ? 15.499 7.611 0.316 1.00 93.44 93 GLU A N 1
ATOM 744 C CA . GLU A 1 93 ? 14.840 8.917 0.212 1.00 93.44 93 GLU A CA 1
ATOM 745 C C . GLU A 1 93 ? 13.324 8.806 0.414 1.00 93.44 93 GLU A C 1
ATOM 747 O O . GLU A 1 93 ? 12.776 9.490 1.285 1.00 93.44 93 GLU A O 1
ATOM 752 N N . GLU A 1 94 ? 12.668 7.879 -0.289 1.00 93.25 94 GLU A N 1
ATOM 753 C CA . GLU A 1 94 ? 11.247 7.567 -0.079 1.00 93.25 94 GLU A CA 1
ATOM 754 C C . GLU A 1 94 ? 10.960 7.139 1.360 1.00 93.25 94 GLU A C 1
ATOM 756 O O . GLU A 1 94 ? 10.034 7.637 1.999 1.00 93.25 94 GLU A O 1
ATOM 761 N N . ALA A 1 95 ? 11.786 6.256 1.928 1.00 91.19 95 ALA A N 1
ATOM 762 C CA . ALA A 1 95 ? 11.603 5.783 3.294 1.00 91.19 95 ALA A CA 1
ATOM 763 C C . ALA A 1 95 ? 11.671 6.928 4.319 1.00 91.19 95 ALA A C 1
ATOM 765 O O . ALA A 1 95 ? 10.889 6.943 5.279 1.00 91.19 95 ALA A O 1
ATOM 766 N N . ARG A 1 96 ? 12.566 7.907 4.120 1.00 94.19 96 ARG A N 1
ATOM 767 C CA . ARG A 1 96 ? 12.668 9.104 4.971 1.00 94.19 96 ARG A CA 1
ATOM 768 C C . ARG A 1 96 ? 11.445 10.006 4.820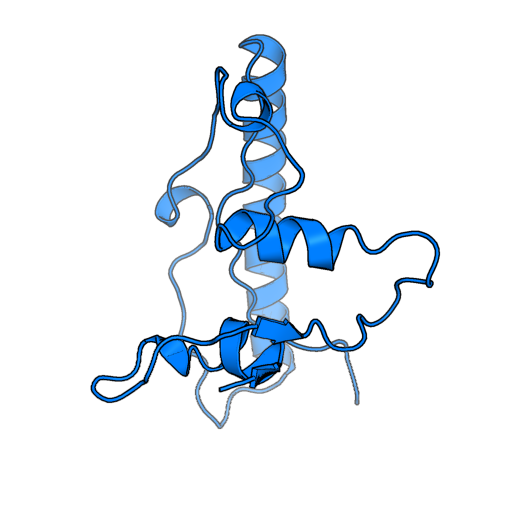 1.00 94.19 96 ARG A C 1
ATOM 770 O O . ARG A 1 96 ? 10.889 10.417 5.843 1.00 94.19 96 ARG A O 1
ATOM 777 N N . HIS A 1 97 ? 11.015 10.288 3.586 1.00 93.94 97 HIS A N 1
ATOM 778 C CA . HIS A 1 97 ? 9.807 11.079 3.312 1.00 93.94 97 HIS A CA 1
ATOM 779 C C . HIS A 1 97 ? 8.581 10.437 3.962 1.00 93.94 97 HIS A C 1
ATOM 781 O O . HIS A 1 97 ? 7.934 11.038 4.821 1.00 93.94 97 HIS A O 1
ATOM 787 N N . ARG A 1 98 ? 8.359 9.151 3.682 1.00 91.12 98 ARG A N 1
ATOM 788 C CA . ARG A 1 98 ? 7.276 8.349 4.250 1.00 91.12 98 ARG A CA 1
ATOM 789 C C . ARG A 1 98 ? 7.276 8.357 5.775 1.00 91.12 98 ARG A C 1
ATOM 791 O O . ARG A 1 98 ? 6.228 8.534 6.389 1.00 91.12 98 ARG A O 1
ATOM 798 N N . THR A 1 99 ? 8.438 8.188 6.406 1.00 92.81 99 THR A N 1
ATOM 799 C CA . THR A 1 99 ? 8.541 8.208 7.875 1.00 92.81 99 THR A CA 1
ATOM 800 C C . THR A 1 99 ? 8.089 9.552 8.446 1.00 92.81 99 THR A C 1
ATOM 802 O O . THR A 1 99 ? 7.401 9.586 9.465 1.00 92.81 99 THR A O 1
ATOM 805 N N . ARG A 1 100 ? 8.438 10.665 7.791 1.00 95.06 100 ARG A N 1
ATOM 806 C CA . ARG A 1 100 ? 8.001 12.006 8.200 1.00 95.06 100 ARG A CA 1
ATOM 807 C C . ARG A 1 100 ? 6.486 12.158 8.062 1.00 95.06 100 ARG A C 1
ATOM 809 O O . ARG A 1 100 ? 5.837 12.571 9.020 1.00 95.06 100 ARG A O 1
ATOM 816 N N . VAL A 1 101 ? 5.937 11.775 6.911 1.00 94.75 101 VAL A N 1
ATOM 817 C CA . VAL A 1 101 ? 4.497 11.842 6.626 1.00 94.75 101 VAL A CA 1
ATOM 818 C C . VAL A 1 101 ? 3.699 11.005 7.629 1.00 94.75 101 VAL A C 1
ATOM 820 O O . VAL A 1 101 ? 2.768 11.516 8.245 1.00 94.75 101 VAL A O 1
ATOM 823 N N . ILE A 1 102 ? 4.095 9.750 7.869 1.00 94.50 102 ILE A N 1
ATOM 824 C CA . ILE A 1 102 ? 3.403 8.853 8.808 1.00 94.50 102 ILE A CA 1
ATOM 825 C C . ILE A 1 102 ? 3.439 9.405 10.235 1.00 94.50 102 ILE A C 1
ATOM 827 O O . ILE A 1 102 ? 2.421 9.359 10.917 1.00 94.50 102 ILE A O 1
ATOM 831 N N . LYS A 1 103 ? 4.568 9.964 10.694 1.00 96.19 103 LYS A N 1
ATOM 832 C CA . LYS A 1 103 ? 4.651 10.581 12.030 1.00 96.19 103 LYS A CA 1
ATOM 833 C C . LYS A 1 103 ? 3.652 11.727 12.194 1.00 96.19 103 LYS A C 1
ATOM 835 O O . LYS A 1 103 ? 2.956 11.785 13.204 1.00 96.19 103 LYS A O 1
ATOM 840 N N . ILE A 1 104 ? 3.561 12.606 11.196 1.00 96.19 104 ILE A N 1
ATOM 841 C CA . ILE A 1 104 ? 2.613 13.728 11.202 1.00 96.19 104 ILE A CA 1
ATOM 842 C C . ILE A 1 104 ? 1.175 13.203 11.182 1.00 96.19 104 ILE A C 1
ATOM 844 O O . ILE A 1 104 ? 0.355 13.622 11.994 1.00 96.19 104 ILE A O 1
ATOM 848 N N . LEU A 1 105 ? 0.875 12.243 10.307 1.00 96.38 105 LEU A N 1
ATOM 849 C CA . LEU A 1 105 ? -0.455 11.647 10.214 1.00 96.38 105 LEU A CA 1
ATOM 850 C C . LEU A 1 105 ? -0.876 10.936 11.499 1.00 96.38 105 LEU A C 1
ATOM 852 O O . LEU A 1 105 ? -2.025 11.073 11.901 1.00 96.38 105 LEU A O 1
ATOM 856 N N . LEU A 1 106 ? 0.035 10.222 12.165 1.00 97.38 106 LEU A N 1
ATOM 857 C CA . LEU A 1 106 ? -0.226 9.602 13.465 1.00 97.38 106 LEU A CA 1
ATOM 858 C C . LEU A 1 106 ? -0.557 10.654 14.528 1.00 97.38 106 LEU A C 1
ATOM 860 O O . LEU A 1 106 ? -1.502 10.464 15.288 1.00 97.38 106 LEU A O 1
ATOM 864 N N . ALA A 1 107 ? 0.171 11.774 14.557 1.00 98.00 107 ALA A N 1
ATOM 865 C CA . ALA A 1 107 ? -0.118 12.867 15.481 1.00 98.00 107 ALA A CA 1
ATOM 866 C C . ALA A 1 107 ? -1.504 13.484 15.217 1.00 98.00 107 ALA A C 1
ATOM 868 O O . ALA A 1 107 ? -2.293 13.646 16.147 1.00 98.00 107 ALA A O 1
ATOM 869 N N . ILE A 1 108 ? -1.841 13.763 13.952 1.00 97.38 108 ILE A N 1
ATOM 870 C CA . ILE A 1 108 ? -3.158 14.307 13.585 1.00 97.38 108 ILE A CA 1
ATOM 871 C C . ILE A 1 108 ? -4.266 13.296 13.902 1.00 97.38 108 ILE A C 1
ATOM 873 O O . ILE A 1 108 ? -5.292 13.670 14.467 1.00 97.38 108 ILE A O 1
ATOM 877 N N . ALA A 1 109 ? -4.071 12.019 13.574 1.00 98.06 109 ALA A N 1
ATOM 878 C CA . ALA A 1 109 ? -5.006 10.937 13.875 1.00 98.06 109 ALA A CA 1
ATOM 879 C C . ALA A 1 109 ? -5.291 10.848 15.381 1.00 98.06 109 ALA A C 1
ATOM 881 O O . ALA A 1 109 ? -6.453 10.800 15.787 1.00 98.06 109 ALA A O 1
ATOM 882 N N . HIS A 1 110 ? -4.240 10.922 16.202 1.00 97.75 110 HIS A N 1
ATOM 883 C CA . HIS A 1 110 ? -4.347 10.902 17.656 1.00 97.75 110 HIS A CA 1
ATOM 884 C C . HIS A 1 110 ? -5.148 12.095 18.193 1.00 97.75 110 HIS A C 1
ATOM 886 O O . HIS A 1 110 ? -6.134 11.896 18.898 1.00 97.75 110 HIS A O 1
ATOM 892 N N . VAL A 1 111 ? -4.787 13.325 17.810 1.00 98.31 111 VAL A N 1
ATOM 893 C CA . VAL A 1 111 ? -5.453 14.544 18.309 1.00 98.31 111 VAL A CA 1
ATOM 894 C C . VAL A 1 111 ? -6.894 14.667 17.799 1.00 98.31 111 VAL A C 1
ATOM 896 O O . VAL A 1 111 ? -7.767 15.147 18.514 1.00 98.31 111 VAL A O 1
ATOM 899 N N . SER A 1 112 ? -7.173 14.216 16.574 1.00 97.88 112 SER A N 1
ATOM 900 C CA . SER A 1 112 ? -8.516 14.289 15.980 1.00 97.88 112 SER A CA 1
ATOM 901 C C . SER A 1 112 ? -9.426 13.106 16.332 1.00 97.88 112 SER A C 1
ATOM 903 O O . SER A 1 112 ? -10.597 13.103 15.940 1.00 97.88 112 SER A O 1
ATOM 905 N N . GLY A 1 113 ? -8.915 12.096 17.046 1.00 97.19 113 GLY A N 1
ATOM 906 C CA . GLY A 1 113 ? -9.652 10.869 17.350 1.00 97.19 113 GLY A CA 1
ATOM 907 C C . GLY A 1 113 ? -10.123 10.146 16.083 1.00 97.19 113 GLY A C 1
ATOM 908 O O . GLY A 1 113 ? -11.300 9.777 15.983 1.00 97.19 113 GLY A O 1
ATOM 909 N N . ARG A 1 114 ? -9.230 10.022 15.093 1.00 97.44 114 ARG A N 1
ATOM 910 C CA . ARG A 1 114 ? -9.466 9.368 13.796 1.00 97.44 114 ARG A CA 1
ATOM 911 C C . ARG A 1 114 ? -8.522 8.189 13.611 1.00 97.44 114 ARG A C 1
ATOM 913 O O . ARG A 1 114 ? -7.373 8.241 14.036 1.00 97.44 114 ARG A O 1
ATOM 920 N N . ALA A 1 115 ? -8.979 7.149 12.924 1.00 95.12 115 ALA A N 1
ATOM 921 C CA . ALA A 1 115 ? -8.114 6.044 12.529 1.00 95.12 115 ALA A CA 1
ATOM 922 C C . ALA A 1 115 ? -7.273 6.438 11.304 1.00 95.12 115 ALA A C 1
ATOM 924 O O . ALA A 1 115 ? -7.794 6.958 10.314 1.00 95.12 115 ALA A O 1
ATOM 925 N N . LEU A 1 116 ? -5.963 6.190 11.367 1.00 94.81 116 LEU A N 1
ATOM 926 C CA . LEU A 1 116 ? -5.059 6.426 10.246 1.00 94.81 116 LEU A CA 1
ATOM 927 C C . LEU A 1 116 ? -5.170 5.292 9.222 1.00 94.81 116 LEU A C 1
ATOM 929 O O . LEU A 1 116 ? -4.829 4.148 9.518 1.00 94.81 116 LEU A O 1
ATOM 933 N N . ILE A 1 117 ? -5.556 5.633 7.995 1.00 92.31 117 ILE A N 1
ATOM 934 C CA . ILE A 1 117 ? -5.381 4.767 6.829 1.00 92.31 117 ILE A CA 1
ATOM 935 C C . ILE A 1 117 ? -4.013 5.081 6.226 1.00 92.31 117 ILE A C 1
ATOM 937 O O . ILE A 1 117 ? -3.780 6.190 5.733 1.00 92.31 117 ILE A O 1
ATOM 941 N N . LEU A 1 118 ? -3.103 4.105 6.277 1.00 90.25 118 LEU A N 1
ATOM 942 C CA . LEU A 1 118 ? -1.776 4.240 5.678 1.00 90.25 118 LEU A CA 1
ATOM 943 C C . LEU A 1 118 ? -1.908 4.514 4.170 1.00 90.25 118 LEU A C 1
ATOM 945 O O . LEU A 1 118 ? -2.623 3.772 3.490 1.00 90.25 118 LEU A O 1
ATOM 949 N N . PRO A 1 119 ? -1.232 5.547 3.638 1.00 89.19 119 PRO A N 1
ATOM 950 C CA . PRO A 1 119 ? -1.288 5.846 2.215 1.00 89.19 119 PRO A CA 1
ATOM 951 C C . PRO A 1 119 ? -0.553 4.777 1.396 1.00 89.19 119 PRO A C 1
ATOM 953 O O . PRO A 1 119 ? 0.217 3.971 1.934 1.00 89.19 119 PRO A O 1
ATOM 956 N N . ARG A 1 120 ? -0.747 4.791 0.070 1.00 83.25 120 ARG A N 1
ATOM 957 C CA . ARG A 1 120 ? 0.070 3.974 -0.836 1.00 83.25 120 ARG A CA 1
ATOM 958 C C . ARG A 1 120 ? 1.546 4.332 -0.654 1.00 83.25 120 ARG A C 1
ATOM 960 O O . ARG A 1 120 ? 1.915 5.499 -0.588 1.00 83.25 120 ARG A O 1
ATOM 967 N N . MET A 1 121 ? 2.382 3.305 -0.546 1.00 79.00 121 MET A N 1
ATOM 968 C CA . MET A 1 121 ? 3.818 3.458 -0.339 1.00 79.00 121 MET A CA 1
ATOM 969 C C . MET A 1 121 ? 4.548 3.116 -1.630 1.00 79.00 121 MET A C 1
ATOM 971 O O . MET A 1 121 ? 4.347 2.028 -2.171 1.00 79.00 121 MET A O 1
ATOM 975 N N . LEU A 1 122 ? 5.418 4.014 -2.086 1.00 85.50 122 LEU A N 1
ATOM 976 C CA . LEU A 1 122 ? 6.328 3.722 -3.182 1.00 85.50 122 LEU A CA 1
ATOM 977 C C . LEU A 1 122 ? 7.546 2.961 -2.657 1.00 85.50 122 LEU A C 1
ATOM 979 O O . LEU A 1 122 ? 8.103 3.283 -1.606 1.00 85.50 122 LEU A O 1
ATOM 983 N N . CYS A 1 123 ? 7.959 1.939 -3.397 1.00 83.25 123 CYS A N 1
ATOM 984 C CA . CYS A 1 123 ? 9.178 1.203 -3.122 1.00 83.25 123 CYS A CA 1
ATOM 985 C C . CYS A 1 123 ? 9.964 1.030 -4.420 1.00 83.25 123 CYS A C 1
ATOM 987 O O . CYS A 1 123 ? 9.439 0.499 -5.393 1.00 83.25 123 CYS A O 1
ATOM 989 N N . TYR A 1 124 ? 11.225 1.461 -4.424 1.00 85.12 124 TYR A N 1
ATOM 990 C CA . TYR A 1 124 ? 12.137 1.275 -5.559 1.00 85.12 124 TYR A CA 1
ATOM 991 C C . TYR A 1 124 ? 12.889 -0.064 -5.534 1.00 85.12 124 TYR A C 1
ATOM 993 O O . TYR A 1 124 ? 13.604 -0.379 -6.481 1.00 85.12 124 TYR A O 1
ATOM 1001 N N . CYS A 1 125 ? 12.722 -0.850 -4.468 1.00 71.62 125 CYS A N 1
ATOM 1002 C CA . CYS A 1 125 ? 13.431 -2.107 -4.256 1.00 71.62 125 CYS A CA 1
ATOM 1003 C C . CYS A 1 125 ? 12.441 -3.176 -3.781 1.00 71.62 125 CYS A C 1
ATOM 1005 O O . CYS A 1 125 ? 11.966 -3.111 -2.651 1.00 71.62 125 CYS A O 1
ATOM 1007 N N . ASP A 1 126 ? 12.132 -4.161 -4.624 1.00 63.56 126 ASP A N 1
ATOM 1008 C CA . ASP A 1 126 ? 11.187 -5.234 -4.270 1.00 63.56 126 ASP A CA 1
ATOM 1009 C C . ASP A 1 126 ? 11.860 -6.397 -3.510 1.00 63.56 126 ASP A C 1
ATOM 1011 O O . ASP A 1 126 ? 11.193 -7.319 -3.045 1.00 63.56 126 ASP A O 1
ATOM 1015 N N . TYR A 1 127 ? 13.190 -6.367 -3.326 1.00 56.06 127 TYR A N 1
ATOM 1016 C CA . TYR A 1 127 ? 13.872 -7.377 -2.518 1.00 56.06 127 TYR A CA 1
ATOM 1017 C C . TYR A 1 127 ? 15.145 -6.891 -1.814 1.00 56.06 127 TYR A C 1
ATOM 1019 O O . TYR A 1 127 ? 15.914 -6.085 -2.338 1.00 56.06 127 TYR A O 1
ATOM 1027 N N . MET A 1 128 ? 15.342 -7.427 -0.604 1.00 47.97 128 MET A N 1
ATOM 1028 C CA . MET A 1 128 ? 16.525 -7.266 0.234 1.00 47.97 128 MET A CA 1
ATOM 1029 C C . MET A 1 128 ? 17.769 -7.783 -0.495 1.00 47.97 128 MET A C 1
ATOM 1031 O O . MET A 1 128 ? 17.825 -8.955 -0.853 1.00 47.97 128 MET A O 1
ATOM 1035 N N . TRP A 1 129 ? 18.742 -6.894 -0.683 1.00 51.59 129 TRP A N 1
ATOM 1036 C CA . TRP A 1 129 ? 20.185 -7.149 -0.699 1.00 51.59 129 TRP A CA 1
ATOM 1037 C C . TRP A 1 129 ? 20.587 -8.621 -0.874 1.00 51.59 129 TRP A C 1
ATOM 1039 O O . TRP A 1 129 ? 20.846 -9.334 0.095 1.00 51.59 129 TRP A O 1
ATOM 1049 N N . LYS A 1 130 ? 20.645 -9.069 -2.126 1.00 34.44 130 LYS A N 1
ATOM 1050 C CA . LYS A 1 130 ? 21.582 -10.115 -2.520 1.00 34.44 130 LYS A CA 1
ATOM 1051 C C . LYS A 1 130 ? 22.594 -9.466 -3.445 1.00 34.44 130 LYS A C 1
ATOM 1053 O O . LYS A 1 130 ? 22.298 -9.230 -4.614 1.00 34.44 130 LYS A O 1
ATOM 1058 N N . GLU A 1 131 ? 23.728 -9.103 -2.865 1.00 43.19 131 GLU A N 1
ATOM 1059 C CA . GLU A 1 131 ? 24.991 -9.366 -3.552 1.00 43.19 131 GLU A CA 1
ATOM 1060 C C . GLU A 1 131 ? 25.255 -10.875 -3.474 1.00 43.19 131 GLU A C 1
ATOM 1062 O O . GLU A 1 131 ? 24.908 -11.478 -2.427 1.00 43.19 131 GLU A O 1
#

Radius of gyration: 17.77 Å; chains: 1; bounding box: 45×34×40 Å

Organism: NCBI:txid156173